Protein AF-A0ABC9TBS5-F1 (afdb_monomer_lite)

Organism: NCBI:txid1256213

pLDDT: mean 72.19, std 10.1, range [44.56, 84.81]

Radius of gyration: 16.4 Å; chains: 1; bounding box: 33×22×50 Å

Secondary structure (DSSP, 8-state):
--SHHHHHHHHHHHHHHHHHHHHHTT----HHHHHHHHHHHHHHHHHHHHHHHHHS--------

Foldseek 3Di:
DPCVVVLVVLLVVQLVVLVVVCVVVVHDRDPVSSNVSSVVSSVCSVVVVVVVVVVPDPDDDPDD

InterPro domains:
  IPR021324 Protein of unknown function DUF2929 [PF11151] (1-52)

Sequence (64 aa):
MRYLPTIIWGVILGQVVGFLISALSGGSYDPKTSAIISVIFVAILFFFPPIMQHFAKPAEKPEH

Structure (mmCIF, N/CA/C/O backbone):
data_AF-A0ABC9TBS5-F1
#
_entry.id   AF-A0ABC9TBS5-F1
#
loop_
_atom_site.group_PDB
_atom_site.id
_atom_site.type_symbol
_atom_site.label_atom_id
_atom_site.label_alt_id
_atom_site.label_comp_id
_atom_site.label_asym_id
_atom_site.label_entity_id
_atom_site.label_seq_id
_atom_site.pdbx_PDB_ins_code
_atom_site.Cartn_x
_atom_site.Cartn_y
_atom_site.Cartn_z
_atom_site.occupancy
_atom_site.B_iso_or_equiv
_atom_site.auth_seq_id
_atom_site.auth_comp_id
_atom_site.auth_asym_id
_atom_site.auth_atom_id
_atom_site.pdbx_PDB_model_num
ATOM 1 N N . MET A 1 1 ? -18.779 12.197 8.784 1.00 54.88 1 MET A N 1
ATOM 2 C CA . MET A 1 1 ? -17.851 12.090 7.632 1.00 54.88 1 MET A CA 1
ATOM 3 C C . MET A 1 1 ? -16.372 12.063 8.073 1.00 54.88 1 MET A C 1
ATOM 5 O O . MET A 1 1 ? -15.556 12.761 7.493 1.00 54.88 1 MET A O 1
ATOM 9 N N . ARG A 1 2 ? -15.989 11.273 9.096 1.00 62.00 2 ARG A N 1
ATOM 10 C CA . ARG A 1 2 ? -14.630 11.329 9.692 1.00 62.00 2 ARG A CA 1
ATOM 11 C C . ARG A 1 2 ? -13.634 10.287 9.146 1.00 62.00 2 ARG A C 1
ATOM 13 O O . ARG A 1 2 ? -12.452 10.389 9.429 1.00 62.00 2 ARG A O 1
ATOM 20 N N . TYR A 1 3 ? -14.099 9.329 8.337 1.00 66.12 3 TYR A N 1
ATOM 21 C CA . TYR A 1 3 ? -13.277 8.222 7.813 1.00 66.12 3 TYR A CA 1
ATOM 22 C C . TYR A 1 3 ? -12.879 8.373 6.337 1.00 66.12 3 TYR A C 1
ATOM 24 O O . TYR A 1 3 ? -12.028 7.643 5.843 1.00 66.12 3 TYR A O 1
ATOM 32 N N . LEU A 1 4 ? -13.481 9.329 5.622 1.00 74.31 4 LEU A N 1
ATOM 33 C CA . LEU A 1 4 ? -13.195 9.570 4.205 1.00 74.31 4 LEU A CA 1
ATOM 34 C C . LEU A 1 4 ? -11.736 10.009 3.959 1.00 74.31 4 LEU A C 1
ATOM 36 O O . LEU A 1 4 ? -11.102 9.448 3.068 1.00 74.31 4 LEU A O 1
ATOM 40 N N . PRO A 1 5 ? -11.155 10.927 4.764 1.00 78.50 5 PRO A N 1
ATOM 41 C CA . PRO A 1 5 ? -9.756 11.323 4.596 1.00 78.50 5 PRO A CA 1
ATOM 42 C C . PRO A 1 5 ? -8.792 10.162 4.845 1.00 78.50 5 PRO A C 1
ATOM 44 O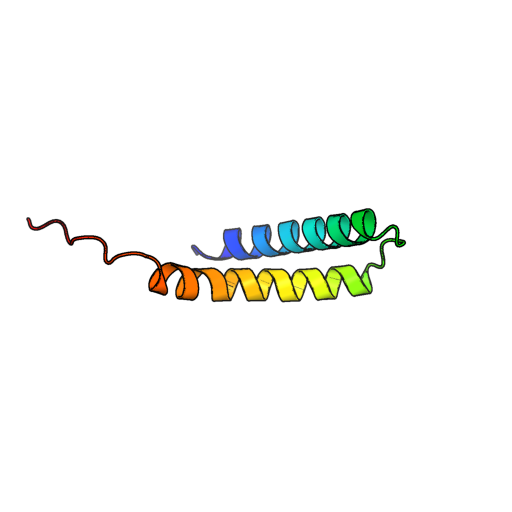 O . PRO A 1 5 ? -7.788 10.035 4.155 1.00 78.50 5 PRO A O 1
ATOM 47 N N . THR A 1 6 ? -9.111 9.292 5.804 1.00 73.88 6 THR A N 1
ATOM 48 C CA . THR A 1 6 ? -8.305 8.123 6.172 1.00 73.88 6 THR A CA 1
ATOM 49 C C . THR A 1 6 ? -8.303 7.063 5.079 1.00 73.88 6 THR A C 1
ATOM 51 O O . THR A 1 6 ? -7.261 6.470 4.819 1.00 73.88 6 THR A O 1
ATOM 54 N N . ILE A 1 7 ? -9.433 6.860 4.395 1.00 75.25 7 ILE A N 1
ATOM 55 C CA . ILE A 1 7 ? -9.507 5.965 3.233 1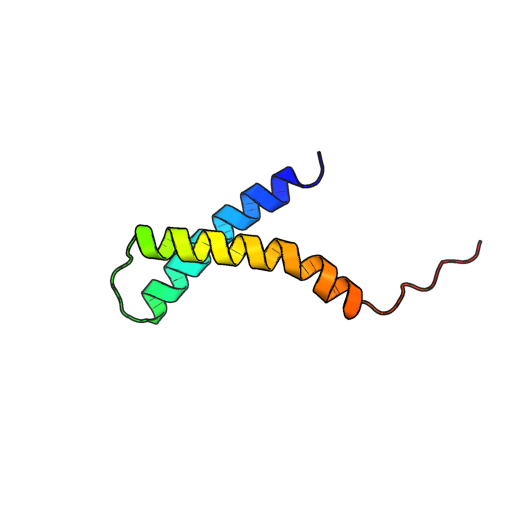.00 75.25 7 ILE A CA 1
ATOM 56 C C . ILE A 1 7 ? -8.672 6.529 2.077 1.00 75.25 7 ILE A C 1
ATOM 58 O O . ILE A 1 7 ? -7.859 5.807 1.506 1.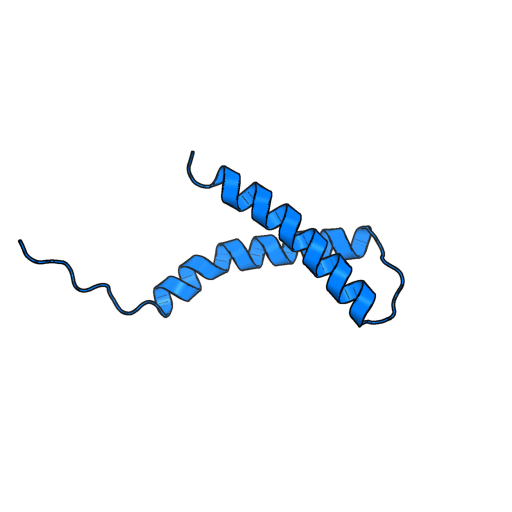00 75.25 7 ILE A O 1
ATOM 62 N N . ILE A 1 8 ? -8.816 7.822 1.768 1.00 80.94 8 ILE A N 1
ATOM 63 C CA . ILE A 1 8 ? -8.072 8.475 0.678 1.00 80.94 8 ILE A CA 1
ATOM 64 C C . ILE A 1 8 ? -6.560 8.407 0.937 1.00 80.94 8 ILE A C 1
ATOM 66 O O . ILE A 1 8 ? -5.805 7.943 0.082 1.00 80.94 8 ILE A O 1
ATOM 70 N N . TRP A 1 9 ? -6.115 8.801 2.132 1.00 81.19 9 TRP A N 1
ATOM 71 C CA . TRP A 1 9 ? -4.700 8.737 2.503 1.00 81.19 9 TRP A CA 1
ATOM 72 C C . TRP A 1 9 ? -4.176 7.305 2.606 1.00 81.19 9 TRP A C 1
ATOM 74 O O . TRP A 1 9 ? -3.039 7.053 2.214 1.00 81.19 9 TRP A O 1
ATOM 84 N N . GLY A 1 10 ? -4.995 6.357 3.067 1.00 80.88 10 GLY A N 1
ATOM 85 C CA . GLY A 1 10 ? -4.626 4.945 3.132 1.00 80.88 10 GLY A CA 1
ATOM 86 C C . GLY A 1 10 ? -4.354 4.341 1.754 1.00 80.88 10 GLY A C 1
ATOM 87 O O . GLY A 1 10 ? -3.369 3.625 1.586 1.00 80.88 10 GLY A O 1
ATOM 88 N N . VAL A 1 11 ? -5.168 4.678 0.749 1.00 79.31 11 VAL A N 1
ATOM 89 C CA . VAL A 1 11 ? -4.963 4.211 -0.632 1.00 79.31 11 VAL A CA 1
ATOM 90 C C . VAL A 1 11 ? -3.686 4.805 -1.234 1.00 79.31 11 VAL A C 1
ATOM 92 O O . VAL A 1 11 ? -2.887 4.064 -1.809 1.00 79.31 11 VAL A O 1
ATOM 95 N N . ILE A 1 12 ? -3.463 6.114 -1.060 1.00 83.69 12 ILE A N 1
ATOM 96 C CA . ILE A 1 12 ? -2.262 6.804 -1.562 1.00 83.69 12 ILE A CA 1
ATOM 97 C C . ILE A 1 12 ? -1.000 6.212 -0.924 1.00 83.69 12 ILE A C 1
ATOM 99 O O . ILE A 1 12 ? -0.069 5.831 -1.632 1.00 83.69 12 ILE A O 1
ATOM 103 N N . LEU A 1 13 ? -0.979 6.075 0.404 1.00 82.06 13 LEU A N 1
ATOM 104 C CA . LEU A 1 13 ? 0.162 5.508 1.125 1.00 82.06 13 LEU A CA 1
ATOM 105 C C . LEU A 1 13 ? 0.396 4.037 0.759 1.00 82.06 13 LEU A C 1
ATOM 107 O O . LEU A 1 13 ? 1.545 3.638 0.595 1.00 82.06 13 LEU A O 1
ATOM 111 N N . GLY A 1 14 ? -0.663 3.251 0.545 1.00 81.00 14 GLY A N 1
ATOM 112 C CA . GLY A 1 14 ? -0.540 1.860 0.105 1.00 81.00 14 GLY A CA 1
ATOM 113 C C . GLY A 1 14 ? 0.146 1.715 -1.256 1.00 81.00 14 GLY A C 1
ATOM 114 O O . GLY A 1 14 ? 0.981 0.829 -1.428 1.00 81.00 14 GLY A O 1
ATOM 115 N N . GLN A 1 15 ? -0.143 2.614 -2.202 1.00 78.44 15 GLN A N 1
ATOM 116 C CA . GLN A 1 15 ? 0.547 2.657 -3.498 1.00 78.44 15 GLN A CA 1
ATOM 117 C C . GLN A 1 15 ? 2.017 3.072 -3.357 1.00 78.44 15 GLN A C 1
ATOM 119 O O . GLN A 1 15 ? 2.892 2.453 -3.961 1.00 78.44 15 GLN A O 1
ATOM 124 N N . VAL A 1 16 ? 2.310 4.076 -2.522 1.00 84.06 16 VAL A N 1
ATOM 125 C CA . VAL A 1 16 ? 3.691 4.522 -2.258 1.00 84.06 16 VAL A CA 1
ATOM 126 C C . VAL A 1 16 ? 4.518 3.402 -1.622 1.00 84.06 16 VAL A C 1
ATOM 128 O O . VAL A 1 16 ? 5.652 3.167 -2.033 1.00 84.06 16 VAL A O 1
ATOM 131 N N . VAL A 1 17 ? 3.943 2.659 -0.675 1.00 82.94 17 VAL A N 1
ATOM 132 C CA . VAL A 1 17 ? 4.585 1.492 -0.051 1.00 82.94 17 VAL A CA 1
ATOM 133 C C . VAL A 1 17 ? 4.815 0.372 -1.072 1.00 82.94 17 VAL A C 1
ATOM 135 O O . VAL A 1 17 ? 5.909 -0.184 -1.111 1.00 82.94 17 VAL A O 1
ATOM 138 N N . GLY A 1 18 ? 3.847 0.075 -1.946 1.00 78.88 18 GLY A N 1
ATOM 139 C CA . GLY A 1 18 ? 4.023 -0.902 -3.032 1.00 78.88 18 GLY A CA 1
ATOM 140 C C . GLY A 1 18 ? 5.137 -0.530 -4.016 1.00 78.88 18 GLY A C 1
ATOM 141 O O . GLY A 1 18 ? 5.940 -1.383 -4.409 1.00 78.88 18 GLY A O 1
ATOM 142 N N . PHE A 1 19 ? 5.250 0.758 -4.346 1.00 81.75 19 PHE A N 1
ATOM 143 C CA . PHE A 1 19 ? 6.355 1.293 -5.139 1.00 81.75 19 PHE A CA 1
ATOM 144 C C . PHE A 1 19 ? 7.706 1.152 -4.420 1.00 81.75 19 PHE A C 1
ATOM 146 O O . PHE A 1 19 ? 8.658 0.640 -5.008 1.00 81.75 19 PHE A O 1
ATOM 153 N N . LEU A 1 20 ? 7.778 1.535 -3.140 1.00 84.81 20 LEU A N 1
ATOM 154 C CA . LEU A 1 20 ? 8.986 1.420 -2.312 1.00 84.81 20 LEU A CA 1
ATOM 155 C C . LEU A 1 20 ? 9.465 -0.030 -2.191 1.00 84.81 20 LEU A C 1
ATOM 157 O O . LEU A 1 20 ? 10.656 -0.290 -2.336 1.00 84.81 20 LEU A O 1
ATOM 161 N N . ILE A 1 21 ? 8.550 -0.978 -1.969 1.00 80.06 21 ILE A N 1
ATOM 162 C CA . ILE A 1 21 ? 8.867 -2.411 -1.889 1.00 80.06 21 ILE A CA 1
ATOM 163 C C . ILE A 1 21 ? 9.415 -2.915 -3.227 1.00 80.06 21 ILE A C 1
ATOM 165 O O . ILE A 1 21 ? 10.414 -3.632 -3.248 1.00 80.06 21 ILE A O 1
ATOM 169 N N . SER A 1 22 ? 8.800 -2.511 -4.342 1.00 76.50 22 SER A N 1
ATOM 170 C CA . SER A 1 22 ? 9.265 -2.899 -5.679 1.00 76.50 22 SER A CA 1
ATOM 171 C C . SER A 1 22 ? 10.680 -2.374 -5.940 1.00 76.50 22 SER A C 1
ATOM 173 O O . SER A 1 22 ? 11.560 -3.155 -6.301 1.00 76.50 22 SER A O 1
ATOM 175 N N . ALA A 1 23 ? 10.926 -1.093 -5.646 1.00 80.19 23 ALA A N 1
ATOM 176 C CA . ALA A 1 23 ? 12.237 -0.462 -5.781 1.00 80.19 23 ALA A CA 1
ATOM 177 C C . ALA A 1 23 ? 13.301 -1.103 -4.872 1.00 80.19 23 ALA A C 1
ATOM 179 O O . ALA A 1 23 ? 14.429 -1.327 -5.308 1.00 80.19 23 ALA A O 1
ATOM 180 N N . LEU A 1 24 ? 12.941 -1.449 -3.632 1.00 81.62 24 LEU A N 1
ATOM 181 C CA . LEU A 1 24 ? 13.840 -2.112 -2.687 1.00 81.62 24 LEU A CA 1
ATOM 182 C C . LEU A 1 24 ? 14.178 -3.548 -3.108 1.00 81.62 24 LEU A C 1
ATOM 184 O O . LEU A 1 24 ? 15.305 -3.994 -2.921 1.00 81.62 24 LEU A O 1
ATOM 188 N N . SER A 1 25 ? 13.220 -4.268 -3.695 1.00 78.69 25 SER A N 1
ATOM 189 C CA . SER A 1 25 ? 13.429 -5.635 -4.188 1.00 78.69 25 SER A CA 1
ATOM 190 C C . SER A 1 25 ? 14.291 -5.712 -5.457 1.00 78.69 25 SER A C 1
ATOM 192 O O . SER A 1 25 ? 14.598 -6.809 -5.918 1.00 78.69 25 SER A O 1
ATOM 194 N N . GLY A 1 26 ? 14.664 -4.567 -6.045 1.00 72.25 26 GLY A N 1
ATOM 195 C CA . GLY A 1 26 ? 15.374 -4.499 -7.326 1.00 72.25 26 GLY A CA 1
ATOM 196 C C . GLY A 1 26 ? 14.535 -4.951 -8.529 1.00 72.25 26 GLY A C 1
ATOM 197 O O . GLY A 1 26 ? 15.067 -5.092 -9.629 1.00 72.25 26 GLY A O 1
ATOM 198 N N . GLY A 1 27 ? 13.236 -5.199 -8.333 1.00 69.88 27 GLY A N 1
ATOM 199 C CA . GLY A 1 27 ? 12.301 -5.623 -9.368 1.00 69.88 27 GLY A CA 1
ATOM 200 C C . GLY A 1 27 ? 11.681 -4.448 -10.127 1.00 69.88 27 GLY A C 1
ATOM 201 O O . GLY A 1 27 ? 11.565 -3.335 -9.616 1.00 69.88 27 GLY A O 1
ATOM 202 N N . SER A 1 28 ? 11.239 -4.700 -11.363 1.00 69.94 28 SER A N 1
ATOM 203 C CA . SER A 1 28 ? 10.415 -3.734 -12.099 1.00 69.94 28 SER A CA 1
ATOM 204 C C . SER A 1 28 ? 9.069 -3.548 -11.403 1.00 69.94 28 SER A C 1
ATOM 206 O O . SER A 1 28 ? 8.437 -4.518 -10.987 1.00 69.94 28 SER A O 1
ATOM 208 N N . TYR A 1 29 ? 8.620 -2.297 -11.306 1.00 67.06 29 TYR A N 1
ATOM 209 C CA . TYR A 1 29 ? 7.305 -1.967 -10.772 1.00 67.06 29 TYR A CA 1
ATOM 210 C C . TYR A 1 29 ? 6.202 -2.605 -11.6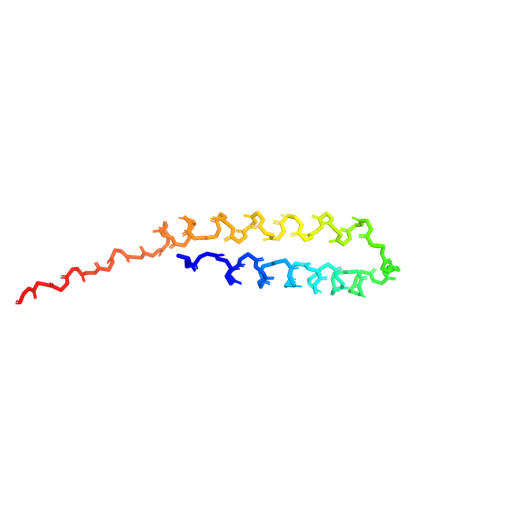30 1.00 67.06 29 TYR A C 1
ATOM 212 O O . TYR A 1 29 ? 6.015 -2.219 -12.784 1.00 67.06 29 TYR A O 1
ATOM 220 N N . ASP A 1 30 ? 5.462 -3.561 -11.063 1.00 74.75 30 ASP A N 1
ATOM 221 C CA . ASP A 1 30 ? 4.253 -4.114 -11.678 1.00 74.75 30 ASP A CA 1
ATOM 222 C C . ASP A 1 30 ? 3.004 -3.469 -11.040 1.00 74.75 30 ASP A C 1
ATOM 224 O O . ASP A 1 30 ? 2.750 -3.659 -9.841 1.00 74.75 30 ASP A O 1
ATOM 228 N N . PRO A 1 31 ? 2.184 -2.738 -11.823 1.00 70.25 31 PRO A N 1
ATOM 229 C CA . PRO A 1 31 ? 0.943 -2.131 -11.347 1.00 70.25 31 PRO A CA 1
ATOM 230 C C . PRO A 1 31 ? -0.027 -3.126 -10.691 1.00 70.25 31 PRO A C 1
ATOM 232 O O . PRO A 1 31 ? -0.746 -2.748 -9.763 1.00 70.25 31 PRO A O 1
ATOM 235 N N . LYS A 1 32 ? -0.051 -4.395 -11.128 1.00 78.12 32 LYS A N 1
ATOM 236 C CA . LYS A 1 32 ? -0.929 -5.430 -10.548 1.00 78.12 32 LYS A CA 1
ATOM 237 C C . LYS A 1 32 ? -0.504 -5.790 -9.129 1.00 78.12 32 LYS A C 1
ATOM 239 O O . LYS A 1 32 ? -1.341 -5.857 -8.232 1.00 78.12 32 LYS A O 1
ATOM 244 N N . THR A 1 33 ? 0.794 -5.967 -8.914 1.00 73.19 33 THR A N 1
ATOM 245 C CA . THR A 1 33 ? 1.354 -6.281 -7.594 1.00 73.19 33 THR A CA 1
ATOM 246 C C . THR A 1 33 ? 1.187 -5.098 -6.647 1.00 73.19 33 THR A C 1
ATOM 248 O O . THR A 1 33 ? 0.792 -5.273 -5.496 1.00 73.19 33 THR A O 1
ATOM 251 N N . SER A 1 34 ? 1.384 -3.879 -7.149 1.00 70.75 34 SER A N 1
ATOM 252 C CA . SER A 1 34 ? 1.195 -2.659 -6.364 1.00 70.75 34 SER A CA 1
ATOM 253 C C . SER A 1 34 ? -0.266 -2.442 -5.942 1.00 70.75 34 SER A C 1
ATOM 255 O O . SER A 1 34 ? -0.540 -2.036 -4.811 1.00 70.75 34 SER A O 1
ATOM 257 N N . ALA A 1 35 ? -1.233 -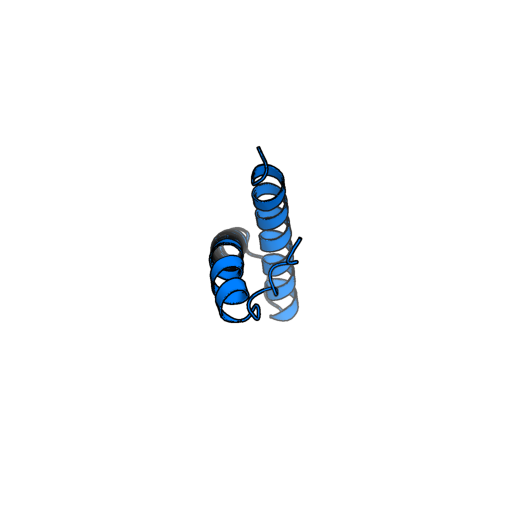2.795 -6.799 1.00 74.62 35 ALA A N 1
ATOM 258 C CA . ALA A 1 35 ? -2.653 -2.789 -6.444 1.00 74.62 35 ALA A CA 1
ATOM 259 C C . ALA A 1 35 ? -2.979 -3.783 -5.314 1.00 74.62 35 ALA A C 1
ATOM 261 O O . ALA A 1 35 ? -3.701 -3.436 -4.381 1.00 74.62 35 ALA A O 1
ATOM 262 N N . ILE A 1 36 ? -2.400 -4.987 -5.349 1.00 79.56 36 ILE A N 1
ATOM 263 C CA . ILE A 1 36 ? -2.564 -5.990 -4.284 1.00 79.56 36 ILE A CA 1
ATOM 264 C C . ILE A 1 36 ? -1.963 -5.479 -2.967 1.00 79.56 36 ILE A C 1
ATOM 266 O O . ILE A 1 36 ? -2.615 -5.550 -1.924 1.00 79.56 36 ILE A O 1
ATOM 270 N N . ILE A 1 37 ? -0.756 -4.905 -3.010 1.00 77.06 37 ILE A N 1
ATOM 271 C CA . ILE A 1 37 ? -0.091 -4.335 -1.828 1.00 77.06 37 ILE A CA 1
ATOM 272 C C . ILE A 1 37 ? -0.916 -3.183 -1.239 1.00 77.06 37 ILE A C 1
ATOM 274 O O . ILE A 1 37 ? -1.085 -3.108 -0.024 1.00 77.06 37 ILE A O 1
ATOM 278 N N . SER A 1 38 ? -1.493 -2.329 -2.083 1.00 73.44 38 SER A N 1
ATOM 279 C CA . SER A 1 38 ? -2.374 -1.237 -1.664 1.00 73.44 38 SER A CA 1
ATOM 280 C C . SER A 1 38 ? -3.619 -1.734 -0.919 1.00 73.44 38 SER A C 1
ATOM 282 O O . SER A 1 38 ? -3.951 -1.188 0.135 1.00 73.44 38 SER A O 1
ATOM 284 N N . VAL A 1 39 ? -4.270 -2.797 -1.403 1.00 79.44 39 VAL A N 1
ATOM 285 C CA . VAL A 1 39 ? -5.432 -3.403 -0.727 1.00 79.44 39 VAL A CA 1
ATOM 286 C C . VAL A 1 39 ? -5.037 -3.985 0.632 1.00 79.44 39 VAL A C 1
ATOM 288 O O . VAL A 1 39 ? -5.722 -3.741 1.627 1.00 79.44 39 VAL A O 1
ATOM 291 N N . ILE A 1 40 ? -3.909 -4.699 0.699 1.00 81.44 40 ILE A N 1
ATOM 292 C CA . ILE A 1 40 ? -3.386 -5.261 1.953 1.00 81.44 40 ILE A CA 1
ATOM 293 C C . ILE A 1 40 ? -3.047 -4.141 2.945 1.00 81.44 40 ILE A C 1
ATOM 295 O O . ILE A 1 40 ? -3.380 -4.235 4.123 1.00 81.44 40 ILE A O 1
ATOM 299 N N . PHE A 1 41 ? -2.439 -3.053 2.477 1.00 79.19 41 PHE A N 1
ATOM 300 C CA . PHE A 1 41 ? -2.077 -1.915 3.315 1.00 79.19 41 PHE A CA 1
ATOM 301 C C . PHE A 1 41 ? -3.305 -1.208 3.906 1.00 79.19 41 PHE A C 1
ATOM 303 O O . PHE A 1 41 ? -3.328 -0.896 5.097 1.00 79.19 41 PHE A O 1
ATOM 310 N N . VAL A 1 42 ? -4.362 -1.013 3.111 1.00 78.31 42 VAL A N 1
ATOM 311 C CA . VAL A 1 42 ? -5.639 -0.463 3.599 1.00 78.31 42 VAL A CA 1
ATOM 312 C C . VAL A 1 42 ? -6.295 -1.404 4.610 1.00 78.31 42 VAL A C 1
ATOM 314 O O . VAL A 1 42 ? -6.800 -0.934 5.630 1.00 78.31 42 VAL A O 1
ATOM 317 N N . ALA A 1 43 ? -6.251 -2.719 4.376 1.00 82.88 43 ALA A N 1
ATOM 318 C CA . ALA A 1 43 ? -6.736 -3.696 5.346 1.00 82.88 43 ALA A CA 1
ATOM 319 C C . ALA A 1 43 ? -5.969 -3.576 6.672 1.00 82.88 43 ALA A C 1
ATOM 321 O O . ALA A 1 43 ? -6.591 -3.428 7.722 1.00 82.88 43 ALA A O 1
ATOM 322 N N . ILE A 1 44 ? -4.632 -3.529 6.630 1.00 80.06 44 ILE A N 1
ATOM 323 C CA . ILE A 1 44 ? -3.795 -3.325 7.821 1.00 80.06 44 ILE A CA 1
ATOM 324 C C . ILE A 1 44 ? -4.194 -2.040 8.545 1.00 80.06 44 ILE A C 1
ATOM 326 O O . ILE A 1 44 ? -4.407 -2.093 9.748 1.00 80.06 44 ILE A O 1
ATOM 330 N N . LEU A 1 45 ? -4.375 -0.916 7.846 1.00 77.06 45 LEU A N 1
ATOM 331 C CA . LEU A 1 45 ? -4.805 0.349 8.457 1.00 77.06 45 LEU A CA 1
ATOM 332 C C . LEU A 1 45 ? -6.198 0.293 9.098 1.00 77.06 45 LEU A C 1
ATOM 334 O O . LEU A 1 45 ? -6.462 1.066 10.014 1.00 77.06 45 LEU A O 1
ATOM 338 N N . PHE A 1 46 ? -7.084 -0.600 8.657 1.00 77.69 46 PHE A N 1
ATOM 339 C CA . PHE A 1 46 ? -8.380 -0.831 9.303 1.00 77.69 46 PHE A CA 1
ATOM 340 C C . PHE A 1 46 ? -8.275 -1.720 10.546 1.00 77.69 46 PHE A C 1
ATOM 342 O O . PHE A 1 46 ? -9.014 -1.514 11.509 1.00 77.69 46 PHE A O 1
ATOM 349 N N . PHE A 1 47 ? -7.345 -2.677 10.551 1.00 76.06 47 PHE A N 1
ATOM 350 C CA . PHE A 1 47 ? -7.072 -3.537 11.707 1.00 76.06 47 PHE A CA 1
ATOM 351 C C . PHE A 1 47 ? -6.097 -2.901 12.710 1.00 76.06 47 PHE A C 1
ATOM 353 O O . PHE A 1 47 ? -6.077 -3.284 13.877 1.00 76.06 47 PHE A O 1
ATOM 360 N N . PHE A 1 48 ? -5.332 -1.887 12.309 1.00 73.69 48 PHE A N 1
ATOM 361 C CA . PHE A 1 48 ? -4.385 -1.193 13.178 1.00 73.69 48 PHE A CA 1
ATOM 362 C C . PHE A 1 48 ? -5.068 -0.485 14.361 1.00 73.69 48 PHE A C 1
ATOM 364 O O . PHE A 1 48 ? -4.584 -0.633 15.476 1.00 73.69 48 PHE A O 1
ATOM 371 N N . PRO A 1 49 ? -6.207 0.222 14.204 1.00 70.94 49 PRO A N 1
ATOM 372 C CA . PRO A 1 49 ? -6.932 0.830 15.315 1.00 70.94 49 PRO A CA 1
ATOM 373 C C . PRO A 1 49 ? -7.381 -0.159 16.399 1.00 70.94 49 PRO A C 1
ATOM 375 O O . PRO A 1 49 ? -7.056 0.104 17.554 1.00 70.94 49 PRO A O 1
ATOM 378 N N . PRO A 1 50 ? -8.060 -1.291 16.109 1.00 70.12 50 PRO A N 1
ATOM 379 C CA . PRO A 1 50 ? -8.414 -2.248 17.157 1.00 70.12 50 PRO A CA 1
ATOM 380 C C . PRO A 1 50 ? -7.181 -2.883 17.815 1.00 70.12 50 PRO A C 1
ATOM 382 O O . PRO A 1 50 ? -7.192 -3.107 19.023 1.00 70.12 50 PRO A O 1
ATOM 385 N N . ILE A 1 51 ? -6.090 -3.088 17.067 1.00 70.38 51 ILE A N 1
ATOM 386 C CA . ILE A 1 51 ? -4.808 -3.541 17.629 1.00 70.38 51 ILE A CA 1
ATOM 387 C C . ILE A 1 51 ? -4.232 -2.475 18.572 1.00 70.38 51 ILE A C 1
ATOM 389 O O . ILE A 1 51 ? -3.873 -2.772 19.706 1.00 70.38 51 ILE A O 1
ATOM 393 N N . MET A 1 52 ? -4.200 -1.210 18.156 1.00 68.94 52 MET A N 1
ATOM 394 C CA . MET A 1 52 ? -3.750 -0.107 19.000 1.00 68.94 52 MET A CA 1
ATOM 395 C C . MET A 1 52 ? -4.656 0.102 20.210 1.00 68.94 52 MET A C 1
ATOM 397 O O . MET A 1 52 ? -4.135 0.478 21.242 1.00 68.94 52 MET A O 1
ATOM 401 N N . GLN A 1 53 ? -5.966 -0.155 20.141 1.00 61.50 53 GLN A N 1
ATOM 402 C CA . GLN A 1 53 ? -6.841 -0.106 21.321 1.00 61.50 53 GLN A CA 1
ATOM 403 C C . GLN A 1 53 ? -6.549 -1.230 22.315 1.00 61.50 53 GLN A C 1
ATOM 405 O O . GLN A 1 53 ? -6.730 -1.039 23.513 1.00 61.50 53 GLN A O 1
ATOM 410 N N . HIS A 1 54 ? -6.066 -2.376 21.834 1.00 62.00 54 HIS A N 1
ATOM 411 C CA . HIS A 1 54 ? -5.588 -3.453 22.693 1.00 62.00 54 HIS A CA 1
ATOM 412 C C . HIS A 1 54 ? -4.280 -3.080 23.417 1.00 62.00 54 HIS A C 1
ATOM 414 O O . HIS A 1 54 ? -4.077 -3.478 24.561 1.00 62.00 54 HIS A O 1
ATOM 420 N N . PHE A 1 55 ? -3.419 -2.277 22.779 1.00 63.62 55 PHE A N 1
ATOM 421 C CA . PHE A 1 55 ? -2.167 -1.774 23.369 1.00 63.62 55 PHE A CA 1
ATOM 422 C C . PHE A 1 55 ? -2.286 -0.392 24.032 1.00 63.62 55 PHE A C 1
ATOM 424 O O . PHE A 1 55 ? -1.396 0.018 24.780 1.00 63.62 55 PHE A O 1
ATOM 431 N N . ALA A 1 56 ? -3.371 0.340 23.786 1.00 56.69 56 ALA A N 1
ATOM 432 C CA . ALA A 1 56 ? -3.663 1.608 24.423 1.00 56.69 56 ALA A CA 1
ATOM 433 C C . ALA A 1 56 ? -4.107 1.309 25.850 1.00 56.69 56 ALA A C 1
ATOM 435 O O . ALA A 1 56 ? -5.220 0.843 26.094 1.00 56.69 56 ALA A O 1
ATOM 436 N N . LYS A 1 57 ? -3.210 1.585 26.800 1.00 57.59 57 LYS A N 1
ATOM 437 C CA . LYS A 1 57 ? -3.535 1.634 28.226 1.00 57.59 57 LYS A CA 1
ATOM 438 C C . LYS A 1 57 ? -4.852 2.412 28.399 1.00 57.59 57 LYS A C 1
ATOM 440 O O . LYS A 1 57 ? -4.982 3.462 27.762 1.00 57.59 57 LYS A O 1
ATOM 445 N N . PRO A 1 58 ? -5.818 1.929 29.209 1.00 56.22 58 PRO A N 1
ATOM 446 C CA . PRO A 1 58 ? -7.094 2.612 29.377 1.00 56.22 58 PRO A CA 1
ATOM 447 C C . PRO A 1 58 ? -6.798 4.051 29.782 1.00 56.22 58 PRO A C 1
ATOM 449 O O . PRO A 1 58 ? -6.118 4.273 30.783 1.00 56.22 58 PRO A O 1
ATOM 452 N N . ALA A 1 59 ? -7.222 5.012 28.961 1.00 58.28 59 ALA A N 1
ATOM 453 C CA . ALA A 1 59 ? -7.105 6.411 29.320 1.00 58.28 59 ALA A CA 1
ATOM 454 C C . ALA A 1 59 ? -7.902 6.597 30.613 1.00 58.28 59 ALA A C 1
ATOM 456 O O . ALA A 1 59 ? -9.109 6.347 30.643 1.00 58.28 59 ALA A O 1
ATOM 457 N N . GLU A 1 60 ? -7.190 6.944 31.682 1.00 51.06 60 GLU A N 1
ATOM 458 C CA . GLU A 1 60 ? -7.756 7.299 32.973 1.00 51.06 60 GLU A CA 1
ATOM 459 C C . GLU A 1 60 ? -8.826 8.363 32.726 1.00 51.06 60 GLU A C 1
ATOM 461 O O . GLU A 1 60 ? -8.571 9.414 32.134 1.00 51.06 60 GLU A O 1
ATOM 466 N N . LYS A 1 61 ? -10.065 8.006 33.058 1.00 4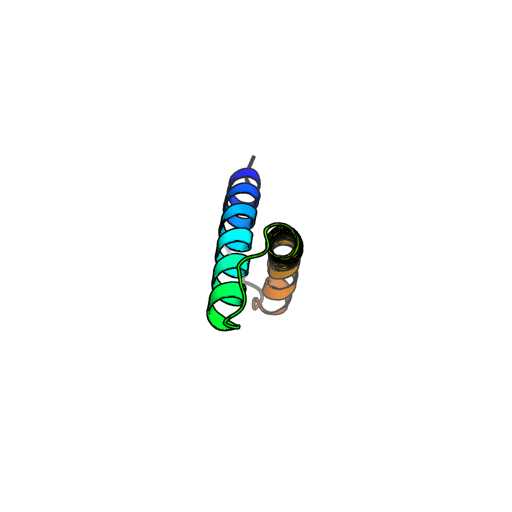4.56 61 LYS A N 1
ATOM 467 C CA . LYS A 1 61 ? -11.236 8.861 32.915 1.00 44.56 61 LYS A CA 1
ATOM 468 C C . LYS A 1 61 ? -10.963 10.107 33.764 1.00 44.56 61 LYS A C 1
ATOM 470 O O . LYS A 1 61 ? -10.735 9.924 34.957 1.00 44.56 61 LYS A O 1
ATOM 475 N N . PRO A 1 62 ? -10.962 11.334 33.210 1.00 50.59 62 PRO A N 1
ATOM 476 C CA . PRO A 1 62 ? -10.864 12.510 34.055 1.00 50.59 62 PRO A CA 1
ATOM 477 C C . PRO A 1 62 ? -12.146 12.545 34.892 1.00 50.59 62 PRO A C 1
ATOM 479 O O . PRO A 1 62 ? -13.238 12.751 34.356 1.00 50.59 62 PRO A O 1
ATOM 482 N N . GLU A 1 63 ? -12.028 12.209 36.178 1.00 51.59 63 GLU A N 1
ATOM 483 C CA . GLU A 1 63 ? -13.070 12.502 37.151 1.00 51.59 63 GLU A CA 1
ATOM 484 C C . GLU A 1 63 ? -13.202 14.022 37.264 1.00 51.59 63 GLU A C 1
ATOM 486 O O . GLU A 1 63 ? -12.212 14.750 37.254 1.00 51.59 63 GLU A O 1
ATOM 491 N N . HIS A 1 64 ? -14.471 14.421 37.254 1.00 47.41 64 HIS A N 1
ATOM 492 C CA . HIS A 1 64 ? -15.059 15.752 37.365 1.00 47.41 64 HIS A CA 1
ATOM 493 C C . HIS A 1 64 ? -14.272 16.815 38.136 1.00 47.41 64 HIS A C 1
ATOM 495 O O . HIS A 1 64 ? -13.801 16.523 39.256 1.00 47.41 64 HIS A O 1
#